Protein AF-A0A1Z4IAF7-F1 (afdb_monomer)

Structure (mmCIF, N/CA/C/O backbone):
data_AF-A0A1Z4IAF7-F1
#
_entry.id   AF-A0A1Z4IAF7-F1
#
loop_
_atom_site.group_PDB
_atom_site.id
_atom_site.type_symbol
_atom_site.label_atom_id
_atom_site.label_alt_id
_atom_site.label_comp_id
_atom_site.label_asym_id
_atom_site.label_entity_id
_atom_site.label_seq_id
_atom_site.pdbx_PDB_ins_code
_atom_site.Cartn_x
_atom_site.Cartn_y
_atom_site.Cartn_z
_atom_site.occupancy
_atom_site.B_iso_or_equiv
_atom_site.auth_seq_id
_atom_site.auth_comp_id
_atom_site.auth_asym_id
_atom_site.auth_atom_id
_atom_site.pdbx_PDB_model_num
ATOM 1 N N . MET A 1 1 ? 7.030 8.672 -40.623 1.00 36.62 1 MET A N 1
ATOM 2 C CA . MET A 1 1 ? 5.960 9.049 -39.669 1.00 36.62 1 MET A CA 1
ATOM 3 C C . MET A 1 1 ? 5.538 7.807 -38.883 1.00 36.62 1 MET A C 1
ATOM 5 O O . MET A 1 1 ? 4.668 7.086 -39.341 1.00 36.62 1 MET A O 1
ATOM 9 N N . ALA A 1 2 ? 6.190 7.494 -37.760 1.00 42.97 2 ALA A N 1
ATOM 10 C CA . ALA A 1 2 ? 5.798 6.362 -36.906 1.00 42.97 2 ALA A CA 1
ATOM 11 C C . ALA A 1 2 ? 6.433 6.480 -35.506 1.00 42.97 2 ALA A C 1
ATOM 13 O O . ALA A 1 2 ? 7.223 5.637 -35.118 1.00 42.97 2 ALA A O 1
ATOM 14 N N . ILE A 1 3 ? 6.161 7.566 -34.772 1.00 39.84 3 ILE A N 1
ATOM 15 C CA . ILE A 1 3 ? 6.622 7.713 -33.367 1.00 39.84 3 ILE A CA 1
ATOM 16 C C . ILE A 1 3 ? 5.464 8.127 -32.428 1.00 39.84 3 ILE A C 1
ATOM 18 O O . ILE A 1 3 ? 5.620 8.200 -31.217 1.00 39.84 3 ILE A O 1
ATOM 22 N N . LEU A 1 4 ? 4.244 8.331 -32.949 1.00 35.25 4 LEU A N 1
ATOM 23 C CA . LEU A 1 4 ? 3.112 8.823 -32.147 1.00 35.25 4 LEU A CA 1
ATOM 24 C C . LEU A 1 4 ? 2.111 7.736 -31.695 1.00 35.25 4 LEU A C 1
ATOM 26 O O . LEU A 1 4 ? 1.248 8.017 -30.869 1.00 35.25 4 LEU A O 1
ATOM 30 N N . MET A 1 5 ? 2.203 6.503 -32.211 1.00 34.66 5 MET A N 1
ATOM 31 C CA . MET A 1 5 ? 1.242 5.425 -31.897 1.00 34.66 5 MET A CA 1
ATOM 32 C C . MET A 1 5 ? 1.643 4.568 -30.683 1.00 34.66 5 MET A C 1
ATOM 34 O O . MET A 1 5 ? 0.764 4.065 -29.987 1.00 34.66 5 MET A O 1
ATOM 38 N N . GLU A 1 6 ? 2.935 4.451 -30.353 1.00 34.12 6 GLU A N 1
ATOM 39 C CA . GLU A 1 6 ? 3.383 3.664 -29.187 1.00 34.12 6 GLU A CA 1
ATOM 40 C C . GLU A 1 6 ? 3.100 4.342 -27.840 1.00 34.12 6 GLU A C 1
ATOM 42 O O . GLU A 1 6 ? 2.934 3.669 -26.822 1.00 34.12 6 GLU A O 1
ATOM 47 N N . TYR A 1 7 ? 2.957 5.669 -27.816 1.00 37.62 7 TYR A N 1
ATOM 48 C CA . TYR A 1 7 ? 2.617 6.391 -26.587 1.00 37.62 7 TYR A CA 1
ATOM 49 C C . TYR A 1 7 ? 1.163 6.182 -26.146 1.00 37.62 7 TYR A C 1
ATOM 51 O O . TYR A 1 7 ? 0.855 6.334 -24.965 1.00 37.62 7 TYR A O 1
ATOM 59 N N . LYS A 1 8 ? 0.266 5.783 -27.059 1.00 31.73 8 LYS A N 1
ATOM 60 C CA . LYS A 1 8 ? -1.168 5.645 -26.763 1.00 31.73 8 LYS A CA 1
ATOM 61 C C . LYS A 1 8 ? -1.551 4.290 -26.154 1.00 31.73 8 LYS A C 1
ATOM 63 O O . LYS A 1 8 ? -2.557 4.219 -25.458 1.00 31.73 8 LYS A O 1
ATOM 68 N N . SER A 1 9 ? -0.762 3.228 -26.355 1.00 37.75 9 SER A N 1
ATOM 69 C CA . SER A 1 9 ? -1.072 1.892 -25.801 1.00 37.75 9 SER A CA 1
ATOM 70 C C . SER A 1 9 ? -0.510 1.658 -24.392 1.00 37.75 9 SER A C 1
ATOM 72 O O . SER A 1 9 ? -0.993 0.783 -23.672 1.00 37.75 9 SER A O 1
ATOM 74 N N . ARG A 1 10 ? 0.481 2.455 -23.969 1.00 44.47 10 ARG A N 1
ATOM 75 C CA . ARG A 1 10 ? 1.128 2.340 -22.651 1.00 44.47 10 ARG A CA 1
ATOM 76 C C . ARG A 1 10 ? 0.236 2.786 -21.492 1.00 44.47 10 ARG A C 1
ATOM 78 O O . ARG A 1 10 ? 0.279 2.157 -20.441 1.00 44.47 10 ARG A O 1
ATOM 85 N N . GLY A 1 11 ? -0.608 3.800 -21.699 1.00 44.31 11 GLY A N 1
ATOM 86 C CA . GLY A 1 11 ? -1.609 4.211 -20.706 1.00 44.31 11 GLY A CA 1
ATOM 87 C C . GLY A 1 11 ? -2.576 3.074 -20.358 1.00 44.31 11 GLY A C 1
ATOM 88 O O . GLY A 1 11 ? -2.808 2.806 -19.187 1.00 44.31 11 GLY A O 1
ATOM 89 N N . ASN A 1 12 ? -3.039 2.321 -21.363 1.00 48.94 12 ASN A N 1
ATOM 90 C CA . ASN A 1 12 ? -3.984 1.214 -21.175 1.00 48.94 12 ASN A CA 1
ATOM 91 C C . ASN A 1 12 ? -3.420 0.038 -20.361 1.00 48.94 12 ASN A C 1
ATOM 93 O O . ASN A 1 12 ? -4.152 -0.537 -19.563 1.00 48.94 12 ASN A O 1
ATOM 97 N N . LYS A 1 13 ? -2.136 -0.316 -20.520 1.00 53.00 13 LYS A N 1
ATOM 98 C CA . LYS A 1 13 ? -1.529 -1.436 -19.770 1.00 53.00 13 LYS A CA 1
ATOM 99 C C . LYS A 1 13 ? -1.383 -1.141 -18.274 1.00 53.00 13 LYS A C 1
ATOM 101 O O . LYS A 1 13 ? -1.556 -2.034 -17.455 1.00 53.00 13 LYS A O 1
ATOM 106 N N . GLY A 1 14 ? -1.088 0.109 -17.911 1.00 52.97 14 GLY A N 1
ATOM 107 C CA . GLY A 1 14 ? -0.965 0.513 -16.507 1.00 52.97 14 GLY A CA 1
ATOM 108 C C . GLY A 1 14 ? -2.293 0.423 -15.752 1.00 52.97 14 GLY A C 1
ATOM 109 O O . GLY A 1 14 ? -2.309 0.004 -14.595 1.00 52.97 14 GLY A O 1
ATOM 110 N N . TYR A 1 15 ? -3.402 0.770 -16.412 1.00 61.62 15 TYR A N 1
ATOM 111 C CA . TYR A 1 15 ? -4.742 0.645 -15.835 1.00 61.62 15 TYR A CA 1
ATOM 112 C C . TYR A 1 15 ? -5.131 -0.809 -15.571 1.00 61.62 15 TYR A C 1
ATOM 114 O O . TYR A 1 15 ? -5.694 -1.089 -14.519 1.00 61.62 15 TYR A O 1
ATOM 122 N N . GLN A 1 16 ? -4.728 -1.728 -16.452 1.00 76.12 16 GLN A N 1
ATOM 123 C CA . GLN A 1 16 ? -5.002 -3.158 -16.296 1.00 76.12 16 GLN A CA 1
ATOM 124 C C . GLN A 1 16 ? -4.346 -3.763 -15.048 1.00 76.12 16 GLN A C 1
ATOM 126 O O . GLN A 1 16 ? -4.958 -4.612 -14.413 1.00 76.12 16 GLN A O 1
ATOM 131 N N . LEU A 1 17 ? -3.137 -3.325 -14.665 1.00 83.25 17 LEU A N 1
ATOM 132 C CA . LEU A 1 17 ? -2.432 -3.862 -13.491 1.00 83.25 17 LEU A CA 1
ATOM 133 C C . LEU A 1 17 ? -3.176 -3.553 -12.185 1.00 83.25 17 LEU A C 1
ATOM 135 O O . LEU A 1 17 ? -3.490 -4.451 -11.408 1.00 83.25 17 LEU A O 1
ATOM 139 N N . THR A 1 18 ? -3.471 -2.273 -11.956 1.00 85.56 18 THR A N 1
ATOM 140 C CA . THR A 1 18 ? -4.214 -1.833 -10.770 1.00 85.56 18 THR A CA 1
ATOM 141 C C . THR A 1 18 ? -5.635 -2.383 -10.783 1.00 85.56 18 THR A C 1
ATOM 143 O O . THR A 1 18 ? -6.109 -2.860 -9.764 1.00 85.56 18 THR A O 1
ATOM 146 N N . GLU A 1 19 ? -6.301 -2.401 -11.938 1.00 88.50 19 GLU A N 1
ATOM 147 C CA . GLU A 1 19 ? -7.653 -2.953 -12.061 1.00 88.50 19 GLU A CA 1
ATOM 148 C C . GLU A 1 19 ? -7.702 -4.455 -11.744 1.00 88.50 19 GLU A C 1
ATOM 150 O O . GLU A 1 19 ? -8.566 -4.888 -10.983 1.00 88.50 19 GLU A O 1
ATOM 155 N N . ALA A 1 20 ? -6.743 -5.240 -12.244 1.00 91.25 20 ALA A N 1
ATOM 156 C CA . ALA A 1 20 ? -6.641 -6.663 -11.931 1.00 91.25 20 ALA A CA 1
ATOM 157 C C . ALA A 1 20 ? -6.417 -6.904 -10.432 1.00 91.25 20 ALA A C 1
ATOM 159 O O . ALA A 1 20 ? -7.071 -7.771 -9.853 1.00 91.25 20 ALA A O 1
ATOM 160 N N . PHE A 1 21 ? -5.551 -6.110 -9.790 1.00 93.94 21 PHE A N 1
ATOM 161 C CA . PHE A 1 21 ? -5.362 -6.186 -8.341 1.00 93.94 21 PHE A CA 1
ATOM 162 C C . PHE A 1 21 ? -6.646 -5.857 -7.578 1.00 93.94 21 PHE A C 1
ATOM 164 O O . PHE A 1 21 ? -6.965 -6.550 -6.621 1.00 93.94 21 PHE A O 1
ATOM 171 N N . PHE A 1 22 ? -7.410 -4.848 -8.003 1.00 94.00 22 PHE A N 1
ATOM 172 C CA . PHE A 1 22 ? -8.635 -4.450 -7.302 1.00 94.00 22 PHE A CA 1
ATOM 173 C C . PHE A 1 22 ? -9.696 -5.541 -7.399 1.00 94.00 22 PHE A C 1
ATOM 175 O O . PHE A 1 22 ? -10.297 -5.886 -6.388 1.00 94.00 22 PHE A O 1
ATOM 182 N N . LEU A 1 23 ? -9.885 -6.122 -8.587 1.00 94.56 23 LEU A N 1
ATOM 183 C CA . LEU A 1 23 ? -10.812 -7.239 -8.783 1.00 94.56 23 LEU A CA 1
ATOM 184 C C . LEU A 1 23 ? -10.406 -8.457 -7.950 1.00 94.56 23 LEU A C 1
ATOM 186 O O . LEU A 1 23 ? -11.250 -9.068 -7.297 1.00 94.56 23 LEU A O 1
ATOM 190 N N . TRP A 1 24 ? -9.114 -8.793 -7.947 1.00 96.44 24 TRP A N 1
ATOM 191 C CA . TRP A 1 24 ? -8.591 -9.880 -7.127 1.00 96.44 24 TRP A CA 1
ATOM 192 C C . TRP A 1 24 ? -8.778 -9.597 -5.629 1.00 96.44 24 TRP A C 1
ATOM 194 O O . TRP A 1 24 ? -9.255 -10.462 -4.898 1.00 96.44 24 TRP A O 1
ATOM 204 N N . PHE A 1 25 ? -8.471 -8.385 -5.167 1.00 97.25 25 PHE A N 1
ATOM 205 C CA . PHE A 1 25 ? -8.607 -8.007 -3.764 1.00 97.25 25 PHE A CA 1
ATOM 206 C C . PHE A 1 25 ? -10.072 -8.022 -3.320 1.00 97.25 25 PHE A C 1
ATOM 208 O O . PHE A 1 25 ? -10.391 -8.610 -2.292 1.00 97.25 25 PHE A O 1
ATOM 215 N N . GLU A 1 26 ? -10.981 -7.429 -4.099 1.00 96.31 26 GLU A N 1
ATOM 216 C CA . GLU A 1 26 ? -12.418 -7.438 -3.804 1.00 96.31 26 GLU A CA 1
ATOM 217 C C . GLU A 1 26 ? -12.955 -8.881 -3.727 1.00 96.31 26 GLU A C 1
ATOM 219 O O . GLU A 1 26 ? -13.719 -9.196 -2.815 1.00 96.31 26 GLU A O 1
ATOM 224 N N . ALA A 1 27 ? -12.504 -9.779 -4.613 1.00 97.00 27 ALA A N 1
ATOM 225 C CA . ALA A 1 27 ? -12.913 -11.185 -4.608 1.00 97.00 27 ALA A CA 1
ATOM 226 C C . ALA A 1 27 ? -12.405 -11.981 -3.390 1.00 97.00 27 ALA A C 1
ATOM 228 O O . ALA A 1 27 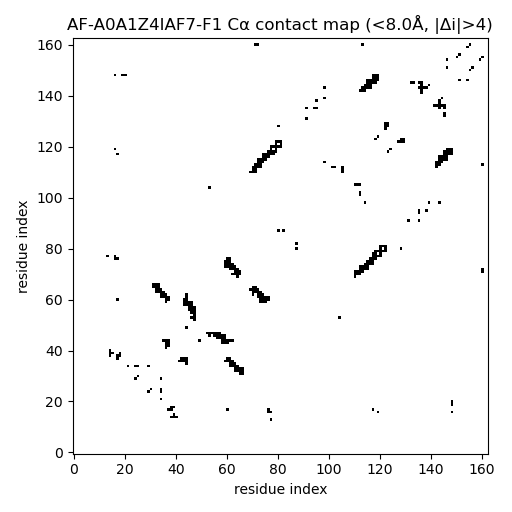? -13.112 -12.870 -2.918 1.00 97.00 27 ALA A O 1
ATOM 229 N N . ASN A 1 28 ? -11.205 -11.677 -2.884 1.00 97.38 28 ASN A N 1
ATOM 230 C CA . ASN A 1 28 ? -10.574 -12.429 -1.790 1.00 97.38 28 ASN A CA 1
ATOM 231 C C . ASN A 1 28 ? -10.806 -11.813 -0.400 1.00 97.38 28 ASN A C 1
ATOM 233 O O . ASN A 1 28 ? -10.849 -12.532 0.595 1.00 97.38 28 ASN A O 1
ATOM 237 N N . PHE A 1 29 ? -10.954 -10.489 -0.322 1.00 97.50 29 PHE A N 1
ATOM 238 C CA . PHE A 1 29 ? -10.900 -9.718 0.927 1.00 97.50 29 PHE A CA 1
ATOM 239 C C . PHE A 1 29 ? -12.026 -8.682 1.072 1.00 97.50 29 PHE A C 1
ATOM 241 O O . PHE A 1 29 ? -12.168 -8.079 2.138 1.00 97.50 29 PHE A O 1
ATOM 248 N N . GLY A 1 30 ? -12.859 -8.479 0.044 1.00 95.00 30 GLY A N 1
ATOM 249 C CA . GLY A 1 30 ? -13.869 -7.412 0.012 1.00 95.00 30 GLY A CA 1
ATOM 250 C C . GLY A 1 30 ? -14.968 -7.509 1.078 1.00 95.00 30 GLY A C 1
ATOM 251 O O . GLY A 1 30 ? -15.649 -6.522 1.343 1.00 95.00 30 GLY A O 1
ATOM 252 N N . SER A 1 31 ? -15.139 -8.665 1.729 1.00 94.88 31 SER A N 1
ATOM 253 C CA . SER A 1 31 ? -16.058 -8.810 2.868 1.00 94.88 31 SER A CA 1
ATOM 254 C C . SER A 1 31 ? -15.528 -8.194 4.165 1.00 94.88 31 SER A C 1
ATOM 256 O O . SER A 1 31 ? -16.316 -7.877 5.052 1.00 94.88 31 SER A O 1
ATOM 258 N N . GLU A 1 32 ? -14.209 -8.044 4.302 1.00 95.31 32 GLU A N 1
ATOM 259 C CA . GLU A 1 32 ? -13.551 -7.624 5.550 1.00 95.31 32 GLU A CA 1
ATOM 260 C C . GLU A 1 32 ? -12.827 -6.281 5.418 1.00 95.31 32 GLU A C 1
ATOM 262 O O . GLU A 1 32 ? -12.634 -5.575 6.409 1.00 95.31 32 GLU A O 1
ATOM 267 N N . TYR A 1 33 ? -12.486 -5.889 4.192 1.00 97.69 33 TYR A N 1
ATOM 268 C CA . TYR A 1 33 ? -11.682 -4.708 3.916 1.00 97.69 33 TYR A CA 1
ATOM 269 C C . TYR A 1 33 ? -12.278 -3.874 2.790 1.00 97.69 33 TYR A C 1
ATOM 271 O O . TYR A 1 33 ? -12.965 -4.379 1.902 1.00 97.69 33 TYR A O 1
ATOM 279 N N . LEU A 1 34 ? -11.966 -2.584 2.819 1.00 96.56 34 LEU A N 1
ATOM 280 C CA . LEU A 1 34 ? -12.315 -1.629 1.780 1.00 96.56 34 LEU A CA 1
ATOM 281 C C . LEU A 1 34 ? -11.053 -1.276 1.001 1.00 96.56 34 LEU A C 1
ATOM 283 O O . LEU A 1 34 ? -10.016 -1.014 1.603 1.00 96.56 34 LEU A O 1
ATOM 287 N N . ILE A 1 35 ? -11.151 -1.238 -0.326 1.00 95.56 35 ILE A N 1
ATOM 288 C CA . ILE A 1 35 ? -10.075 -0.800 -1.216 1.00 95.56 35 ILE A CA 1
ATOM 289 C C . ILE A 1 35 ? -10.517 0.430 -2.010 1.00 95.56 35 ILE A C 1
ATOM 291 O O . ILE A 1 35 ? -11.623 0.487 -2.549 1.00 95.56 35 ILE A O 1
ATOM 295 N N . GLN A 1 36 ? -9.640 1.426 -2.081 1.00 93.44 36 GLN A N 1
ATOM 296 C CA . GLN A 1 36 ? -9.835 2.664 -2.821 1.00 93.44 36 GLN A CA 1
ATOM 297 C C . GLN A 1 36 ? -8.651 2.924 -3.750 1.00 93.44 36 GLN A C 1
ATOM 299 O O . GLN A 1 36 ? -7.504 2.604 -3.440 1.00 93.44 36 GLN A O 1
ATOM 304 N N . GLY A 1 37 ? -8.948 3.550 -4.883 1.00 88.19 37 GLY A N 1
ATOM 305 C CA . GLY A 1 37 ? -7.964 4.037 -5.838 1.00 88.19 37 GLY A CA 1
ATOM 306 C C . GLY A 1 37 ? -8.523 4.173 -7.248 1.00 88.19 37 GLY A C 1
ATOM 307 O O . GLY A 1 37 ? -9.723 3.967 -7.466 1.00 88.19 37 GLY A O 1
ATOM 308 N N . PRO A 1 38 ? -7.682 4.581 -8.208 1.00 76.94 38 PRO A N 1
ATOM 309 C CA . PRO A 1 38 ? -8.116 4.892 -9.556 1.00 76.94 38 PRO A CA 1
ATOM 310 C C . PRO A 1 38 ? -8.554 3.617 -10.291 1.00 76.94 38 PRO A C 1
ATOM 312 O O . PRO A 1 38 ? -7.735 2.798 -10.708 1.00 76.94 38 PRO A O 1
ATOM 315 N N . LYS A 1 39 ? -9.868 3.464 -10.502 1.00 67.12 39 LYS A N 1
ATOM 316 C CA . LYS A 1 39 ? -10.426 2.469 -11.433 1.00 67.12 39 LYS A CA 1
ATOM 317 C C . LYS A 1 39 ? -10.308 3.023 -12.861 1.00 67.12 39 LYS A C 1
ATOM 319 O O . LYS A 1 39 ? -10.921 4.042 -13.181 1.00 67.12 39 LYS A O 1
ATOM 324 N N . GLY A 1 40 ? -9.487 2.399 -13.710 1.00 66.44 40 GLY A N 1
ATOM 325 C CA . GLY A 1 40 ? -9.186 2.923 -15.050 1.00 66.44 40 GLY A CA 1
ATOM 326 C C . GLY A 1 40 ? -8.562 4.325 -14.987 1.00 66.44 40 GLY A C 1
ATOM 327 O O . GLY A 1 40 ? -7.740 4.594 -14.118 1.00 66.44 40 GLY A O 1
ATOM 328 N N . ALA A 1 41 ? -8.988 5.251 -15.854 1.00 57.12 41 ALA A N 1
ATOM 329 C CA . ALA A 1 41 ? -8.497 6.639 -15.909 1.00 57.12 41 ALA A CA 1
ATOM 330 C C . ALA A 1 41 ? -8.935 7.547 -14.731 1.00 57.12 41 ALA A C 1
ATOM 332 O O . ALA A 1 41 ? -8.962 8.771 -14.871 1.00 57.12 41 ALA A O 1
ATOM 333 N N . GLY A 1 42 ? -9.316 6.958 -13.594 1.00 62.38 42 GLY A N 1
ATOM 334 C CA . GLY A 1 42 ? -9.694 7.672 -12.377 1.00 62.38 42 GLY A CA 1
ATOM 335 C C . GLY A 1 42 ? -8.537 8.452 -11.741 1.00 62.38 42 GLY A C 1
ATOM 336 O O . GLY A 1 42 ? -7.376 8.309 -12.122 1.00 62.38 42 GLY A O 1
ATOM 337 N N . ARG A 1 43 ? -8.876 9.294 -10.760 1.00 71.94 43 ARG A N 1
ATOM 338 C CA . ARG A 1 43 ? -7.915 10.081 -9.976 1.00 71.94 43 ARG A CA 1
ATOM 339 C C . ARG A 1 43 ? -7.291 9.211 -8.880 1.00 71.94 43 ARG A C 1
ATOM 341 O O . ARG A 1 43 ? -8.008 8.452 -8.233 1.00 71.94 43 ARG A O 1
ATOM 348 N N . ASP A 1 44 ? -5.985 9.361 -8.676 1.00 80.31 44 ASP A N 1
ATOM 349 C CA . ASP A 1 44 ? -5.247 8.723 -7.579 1.00 80.31 44 ASP A CA 1
ATOM 350 C C . ASP A 1 44 ? -5.827 9.103 -6.208 1.00 80.31 44 ASP A C 1
ATOM 352 O O . ASP A 1 44 ? -6.413 10.182 -6.044 1.00 80.31 44 ASP A O 1
ATOM 356 N N . VAL A 1 45 ? -5.614 8.248 -5.203 1.00 87.75 45 VAL A N 1
ATOM 357 C CA . VAL A 1 45 ? -5.947 8.579 -3.812 1.00 87.75 45 VAL A CA 1
ATOM 358 C C . VAL A 1 45 ? -4.941 9.601 -3.310 1.00 87.75 45 VAL A C 1
ATOM 360 O O . VAL A 1 45 ? -3.741 9.343 -3.290 1.00 87.75 45 VAL A O 1
ATOM 363 N N . MET A 1 46 ? -5.410 10.767 -2.883 1.00 91.44 46 MET A N 1
ATOM 364 C CA . MET A 1 46 ? -4.539 11.770 -2.279 1.00 91.44 46 MET A CA 1
ATOM 365 C C . MET A 1 46 ? -4.436 11.521 -0.779 1.00 91.44 46 MET A C 1
ATOM 367 O O . MET A 1 46 ? -5.431 11.624 -0.064 1.00 91.44 46 MET A O 1
ATOM 371 N N . LEU A 1 47 ? -3.232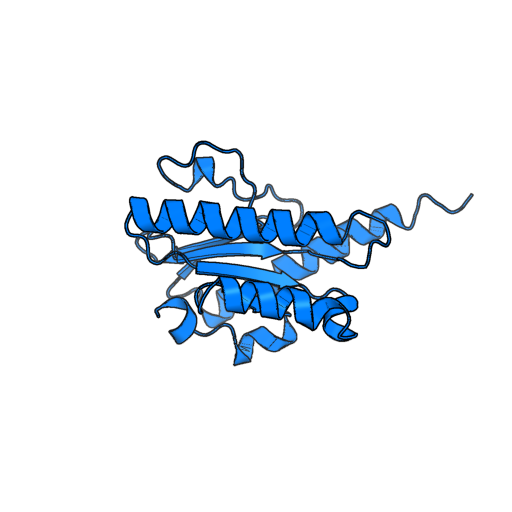 11.231 -0.282 1.00 93.19 47 LEU A N 1
ATOM 372 C CA . LEU A 1 47 ? -3.030 10.919 1.136 1.00 93.19 47 LEU A CA 1
ATOM 373 C C . LEU A 1 47 ? -3.447 12.068 2.056 1.00 93.19 47 LEU A C 1
ATOM 375 O O . LEU A 1 47 ? -4.020 11.813 3.103 1.00 93.19 47 LEU A O 1
ATOM 379 N N . ASN A 1 48 ? -3.270 13.325 1.647 1.00 93.19 48 ASN A N 1
ATOM 380 C CA . ASN A 1 48 ? -3.750 14.478 2.417 1.00 93.19 48 ASN A CA 1
ATOM 381 C C . ASN A 1 48 ? -5.285 14.596 2.487 1.00 93.19 48 ASN A C 1
ATOM 383 O O . ASN A 1 48 ? -5.798 15.404 3.256 1.00 93.19 48 ASN A O 1
ATOM 387 N N . GLU A 1 49 ? -6.019 13.860 1.650 1.00 93.12 49 GLU A N 1
ATOM 388 C CA . GLU A 1 49 ? -7.485 13.825 1.657 1.00 93.12 49 GLU A CA 1
ATOM 389 C C . GLU A 1 49 ? -8.014 12.660 2.513 1.00 93.12 49 GLU A C 1
ATOM 391 O O . GLU A 1 49 ? -9.074 12.797 3.117 1.00 93.12 49 GLU A O 1
ATOM 396 N N . VAL A 1 50 ? -7.274 11.544 2.606 1.00 93.31 50 VAL A N 1
ATOM 397 C CA . VAL A 1 50 ? -7.707 10.326 3.327 1.00 93.31 50 VAL A CA 1
ATOM 398 C C . VAL A 1 50 ? -7.004 10.093 4.670 1.00 93.31 50 VAL A C 1
ATOM 400 O O . VAL A 1 50 ? -7.515 9.359 5.510 1.00 93.31 50 VAL A O 1
ATOM 403 N N . LEU A 1 51 ? -5.850 10.722 4.909 1.00 94.31 51 LEU A N 1
ATOM 404 C CA . LEU A 1 51 ? -5.094 10.630 6.158 1.00 94.31 51 LEU A CA 1
ATOM 405 C C . LEU A 1 51 ? -5.150 11.953 6.916 1.00 94.31 51 LEU A C 1
ATOM 407 O O . LEU A 1 51 ? -4.699 13.001 6.446 1.00 94.31 51 LEU A O 1
ATOM 411 N N . LYS A 1 52 ? -5.651 11.902 8.149 1.00 91.88 52 LYS A N 1
ATOM 412 C CA . LYS A 1 52 ? -5.705 13.078 9.019 1.00 91.88 52 LYS A CA 1
ATOM 413 C C . LYS A 1 52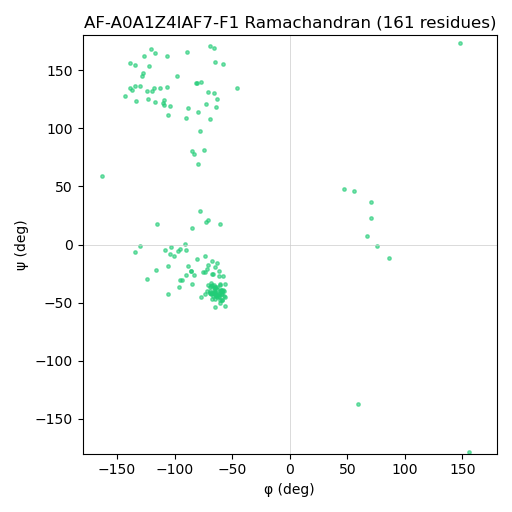 ? -4.294 13.582 9.325 1.00 91.88 52 LYS A C 1
ATOM 415 O O . LYS A 1 52 ? -3.487 12.829 9.860 1.00 91.88 52 LYS A O 1
ATOM 420 N N . GLY A 1 53 ? -4.041 14.862 9.051 1.00 90.69 53 GLY A N 1
ATOM 421 C CA . GLY A 1 53 ? -2.772 15.530 9.361 1.00 90.69 53 GLY A CA 1
ATOM 422 C C . GLY A 1 53 ? -1.594 15.078 8.498 1.00 90.69 53 GLY A C 1
ATOM 423 O O . GLY A 1 53 ? -0.446 15.191 8.923 1.00 90.69 53 GLY A O 1
ATOM 424 N N . TRP A 1 54 ? -1.880 14.541 7.310 1.00 94.12 54 TRP A N 1
ATOM 425 C CA . TRP A 1 54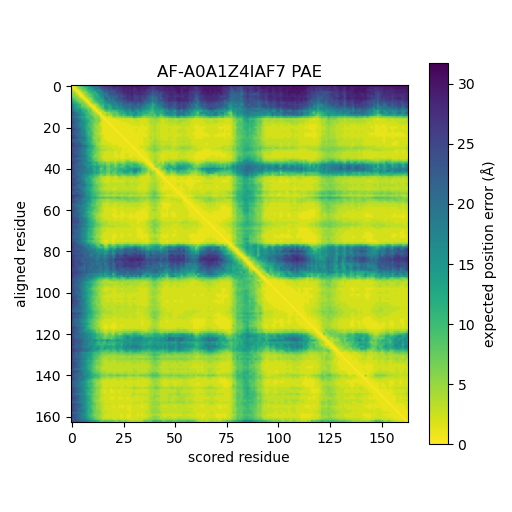 ? -0.900 14.393 6.245 1.00 94.12 54 TRP A CA 1
ATOM 426 C C . TRP A 1 54 ? -0.917 15.651 5.367 1.00 94.12 54 TRP A C 1
ATOM 428 O O . TRP A 1 54 ? -1.871 15.884 4.630 1.00 94.12 54 TRP A O 1
ATOM 438 N N . ASP A 1 55 ? 0.127 16.475 5.436 1.00 87.69 55 ASP A N 1
ATOM 439 C CA . ASP A 1 55 ? 0.120 17.797 4.784 1.00 87.69 55 ASP A CA 1
ATOM 440 C C . ASP A 1 55 ? 0.556 17.761 3.308 1.00 87.69 55 ASP A C 1
ATOM 442 O O . ASP A 1 55 ? 0.231 18.654 2.521 1.00 87.69 55 ASP A O 1
ATOM 446 N N . ALA A 1 56 ? 1.302 16.729 2.907 1.00 88.38 56 ALA A N 1
ATOM 447 C CA . ALA A 1 56 ? 1.862 16.631 1.566 1.00 88.38 56 ALA A CA 1
ATOM 448 C C . ALA A 1 56 ? 0.837 16.106 0.550 1.00 88.38 56 ALA A C 1
ATOM 450 O O . ALA A 1 56 ? 0.123 15.136 0.798 1.00 88.38 56 ALA A O 1
ATOM 451 N N . LYS A 1 57 ? 0.812 16.691 -0.652 1.00 87.81 57 LYS A N 1
ATOM 452 C CA . LYS A 1 57 ? 0.019 16.168 -1.776 1.00 87.81 57 LYS A CA 1
ATOM 453 C C . LYS A 1 57 ? 0.679 14.922 -2.356 1.00 87.81 57 LYS A C 1
ATOM 455 O O . LYS A 1 57 ? 1.393 14.998 -3.354 1.00 87.81 57 LYS A O 1
ATOM 460 N N . THR A 1 58 ? 0.447 13.791 -1.705 1.00 88.69 58 THR A N 1
ATOM 461 C CA . THR A 1 58 ? 1.039 12.506 -2.072 1.00 88.69 58 THR A CA 1
ATOM 462 C C . THR A 1 58 ? -0.022 11.629 -2.735 1.00 88.69 58 THR A C 1
ATOM 464 O O . THR A 1 58 ? -0.954 11.215 -2.045 1.00 88.69 58 THR A O 1
ATOM 467 N N . PRO A 1 59 ? 0.081 11.348 -4.046 1.00 89.62 59 PRO A N 1
ATOM 468 C CA . PRO A 1 59 ? -0.808 10.407 -4.715 1.00 89.62 59 PRO A CA 1
ATOM 469 C C . PRO A 1 59 ? -0.410 8.961 -4.393 1.00 89.62 59 PRO A C 1
ATOM 471 O O . PRO A 1 59 ? 0.777 8.625 -4.376 1.00 89.62 59 PRO A O 1
ATOM 474 N N . ALA A 1 60 ? -1.407 8.112 -4.172 1.00 91.12 60 ALA A N 1
ATOM 475 C CA . ALA A 1 60 ? -1.284 6.672 -4.000 1.00 91.12 60 ALA A CA 1
ATOM 476 C C . ALA A 1 60 ? -2.250 5.941 -4.945 1.00 91.12 60 ALA A C 1
ATOM 478 O O . ALA A 1 60 ? -3.366 6.402 -5.204 1.00 91.12 60 ALA A O 1
ATOM 479 N N . ASP A 1 61 ? -1.819 4.786 -5.448 1.00 90.31 61 ASP A N 1
ATOM 480 C CA . ASP A 1 61 ? -2.618 3.960 -6.360 1.00 90.31 61 ASP A CA 1
ATOM 481 C C . ASP A 1 61 ? -3.601 3.062 -5.604 1.00 90.31 61 ASP A C 1
ATOM 483 O O . ASP A 1 61 ? -4.613 2.644 -6.155 1.00 90.31 61 ASP A O 1
ATOM 487 N N . ILE A 1 62 ? -3.287 2.716 -4.358 1.00 94.06 62 ILE A N 1
ATOM 488 C CA . ILE A 1 62 ? -4.060 1.783 -3.542 1.00 94.06 62 ILE A CA 1
ATOM 489 C C . ILE A 1 62 ? -4.154 2.362 -2.135 1.00 94.06 62 ILE A C 1
ATOM 491 O O . ILE A 1 62 ? -3.153 2.758 -1.538 1.00 94.06 62 ILE A O 1
ATOM 495 N N . PHE A 1 63 ? -5.350 2.354 -1.575 1.00 96.88 63 PHE A N 1
ATOM 496 C CA . PHE A 1 63 ? -5.582 2.614 -0.165 1.00 96.88 63 PHE A CA 1
ATOM 497 C C . PHE A 1 63 ? -6.526 1.548 0.370 1.00 96.88 63 PHE A C 1
ATOM 499 O O . PHE A 1 63 ? -7.608 1.356 -0.183 1.00 96.88 63 PHE A O 1
ATOM 506 N N . ILE A 1 64 ? -6.104 0.836 1.411 1.00 97.69 64 ILE A N 1
ATOM 507 C CA . ILE A 1 64 ? -6.897 -0.223 2.032 1.00 97.69 64 ILE A CA 1
ATOM 508 C C . ILE A 1 64 ? -7.149 0.148 3.484 1.00 97.69 64 ILE A C 1
ATOM 510 O O . ILE A 1 64 ? -6.218 0.483 4.226 1.00 97.69 64 ILE A O 1
ATOM 514 N N . SER A 1 65 ? -8.407 0.034 3.890 1.00 97.62 65 SER A N 1
ATOM 515 C CA . SER A 1 65 ? -8.840 0.190 5.272 1.00 97.62 65 SER A CA 1
ATOM 516 C C . SER A 1 65 ? -9.650 -1.019 5.725 1.00 97.62 65 SER A C 1
ATOM 518 O O . SER A 1 65 ? -10.182 -1.788 4.921 1.00 97.62 65 SER A O 1
ATOM 520 N N . ARG A 1 66 ? -9.792 -1.166 7.039 1.00 96.44 66 ARG A N 1
ATOM 521 C CA . ARG A 1 66 ? -10.849 -2.000 7.618 1.00 96.44 66 ARG A CA 1
ATOM 522 C C . ARG A 1 66 ? -12.221 -1.349 7.389 1.00 96.44 66 ARG A C 1
ATOM 524 O O . ARG A 1 66 ? -12.314 -0.191 6.971 1.00 96.44 66 ARG A O 1
ATOM 531 N N . GLN A 1 67 ? -13.287 -2.090 7.693 1.00 94.25 67 GLN A N 1
ATOM 532 C CA . GLN A 1 67 ? -14.668 -1.585 7.643 1.00 94.25 67 GLN A CA 1
ATOM 533 C C . GLN A 1 67 ? -14.926 -0.417 8.612 1.00 94.25 67 GLN A C 1
ATOM 535 O O . GLN A 1 67 ? -15.836 0.371 8.385 1.00 94.25 67 GLN A O 1
ATOM 540 N N . ASP A 1 68 ? -14.126 -0.285 9.673 1.00 94.56 68 ASP A N 1
ATOM 541 C CA . ASP A 1 68 ? -14.179 0.834 10.625 1.00 94.56 68 ASP A CA 1
ATOM 542 C C . ASP A 1 68 ? -13.364 2.063 10.174 1.00 94.56 68 ASP A C 1
ATOM 544 O O . ASP A 1 68 ? -13.087 2.949 10.978 1.00 94.56 68 ASP A O 1
ATOM 548 N N . GLU A 1 69 ? -12.961 2.096 8.900 1.00 93.44 69 GLU A N 1
ATOM 549 C CA . GLU A 1 69 ? -12.141 3.139 8.275 1.00 93.44 69 GLU A CA 1
ATOM 550 C C . GLU A 1 69 ? -10.696 3.228 8.799 1.00 93.44 69 GLU A C 1
ATOM 552 O O . GLU A 1 69 ? -9.944 4.107 8.372 1.00 93.44 69 GLU A O 1
ATOM 557 N N . THR A 1 70 ? -10.242 2.294 9.647 1.00 95.81 70 THR A N 1
ATOM 558 C CA . THR A 1 70 ? -8.831 2.245 10.065 1.00 95.81 70 THR A CA 1
ATOM 559 C C . THR A 1 70 ? -7.934 1.957 8.856 1.00 95.81 70 THR A C 1
ATOM 561 O O . THR A 1 70 ? -8.061 0.880 8.262 1.00 95.81 70 THR A O 1
ATOM 564 N N . PRO A 1 71 ? -7.002 2.857 8.485 1.00 97.00 71 PRO A N 1
ATOM 565 C CA . PRO A 1 71 ? -6.099 2.634 7.363 1.00 97.00 71 PRO A CA 1
ATOM 566 C C . PRO A 1 71 ? -5.071 1.554 7.708 1.00 97.00 71 PRO A C 1
ATOM 568 O O . PRO A 1 71 ? -4.423 1.612 8.757 1.00 97.00 71 PRO A O 1
ATOM 571 N N . ILE A 1 72 ? -4.901 0.587 6.806 1.00 97.62 72 ILE A N 1
ATOM 572 C CA . ILE A 1 72 ? -3.993 -0.550 7.009 1.00 97.62 72 ILE A CA 1
ATOM 573 C C . ILE A 1 72 ? -2.953 -0.698 5.902 1.00 97.62 72 ILE A C 1
ATOM 575 O O . ILE A 1 72 ? -1.845 -1.134 6.192 1.00 97.62 72 ILE A O 1
ATOM 579 N N . VAL A 1 73 ? -3.242 -0.294 4.660 1.00 98.06 73 VAL A N 1
ATOM 580 C CA . VAL A 1 73 ? -2.257 -0.346 3.567 1.00 98.06 73 VAL A CA 1
ATOM 581 C C . VAL A 1 73 ? -2.329 0.909 2.713 1.00 98.06 73 VAL A C 1
ATOM 583 O O . VAL A 1 73 ? -3.405 1.324 2.284 1.00 98.06 73 VAL A O 1
ATOM 586 N N . ILE A 1 74 ? -1.160 1.462 2.408 1.00 97.06 74 ILE A N 1
ATOM 587 C CA . ILE A 1 74 ? -0.966 2.402 1.303 1.00 97.06 74 ILE A CA 1
ATOM 588 C C . ILE A 1 74 ? -0.160 1.679 0.242 1.00 97.06 74 ILE A C 1
ATOM 590 O O . ILE A 1 74 ? 0.926 1.171 0.522 1.00 97.06 74 ILE A O 1
ATOM 594 N N . GLY A 1 75 ? -0.684 1.623 -0.972 1.00 94.44 75 GLY A N 1
ATOM 595 C CA . GLY A 1 75 ? -0.020 0.951 -2.065 1.00 94.44 75 GLY A CA 1
ATOM 596 C C . GLY A 1 75 ? 0.239 1.840 -3.263 1.00 94.44 75 GLY A C 1
ATOM 597 O O . GLY A 1 75 ? -0.450 2.826 -3.530 1.00 94.44 75 GLY A O 1
ATOM 598 N N . PHE A 1 76 ? 1.272 1.452 -3.988 1.00 90.06 76 PHE A N 1
ATOM 599 C CA . PHE A 1 76 ? 1.748 2.145 -5.160 1.00 90.06 76 PHE A CA 1
ATOM 600 C C . PHE A 1 76 ? 2.010 1.131 -6.276 1.00 90.06 76 PHE A C 1
ATOM 602 O O . PHE A 1 76 ? 2.627 0.088 -6.047 1.00 90.06 76 PHE A O 1
ATOM 609 N N . ALA A 1 77 ? 1.588 1.446 -7.493 1.00 85.56 77 ALA A N 1
ATOM 610 C CA . ALA A 1 77 ? 1.674 0.561 -8.644 1.00 85.56 77 ALA A CA 1
ATOM 611 C C . ALA A 1 77 ? 2.503 1.178 -9.782 1.00 85.56 77 ALA A C 1
ATOM 613 O O . ALA A 1 77 ? 2.785 2.374 -9.801 1.00 85.56 77 ALA A O 1
ATOM 614 N N . ARG A 1 78 ? 2.839 0.356 -10.787 1.00 68.56 78 ARG A N 1
ATOM 615 C CA . ARG A 1 78 ? 3.431 0.791 -12.075 1.00 68.56 78 ARG A CA 1
ATOM 616 C C . ARG A 1 78 ? 4.878 1.293 -11.981 1.00 68.56 78 ARG A C 1
ATOM 618 O O . ARG A 1 78 ? 5.286 2.181 -12.733 1.00 68.56 78 ARG A O 1
ATOM 625 N N . TYR A 1 79 ? 5.680 0.674 -11.122 1.00 58.31 79 TYR A N 1
ATOM 626 C CA . TYR A 1 79 ? 7.120 0.927 -11.044 1.00 58.31 79 TYR A CA 1
ATOM 627 C C . TYR A 1 79 ? 7.880 0.182 -12.143 1.00 58.31 79 TYR A C 1
ATOM 629 O O . TYR A 1 79 ? 8.624 -0.755 -11.882 1.00 58.31 79 TYR A O 1
ATOM 637 N N . ASP A 1 80 ? 7.690 0.604 -13.392 1.00 49.88 80 ASP A N 1
ATOM 638 C CA . ASP A 1 80 ? 8.509 0.130 -14.506 1.00 49.88 80 ASP A CA 1
ATOM 639 C C . ASP A 1 80 ? 9.857 0.861 -14.484 1.00 49.88 80 ASP A C 1
ATOM 641 O O . ASP A 1 80 ? 9.998 2.027 -14.876 1.00 49.88 80 ASP A O 1
ATOM 645 N N . SER A 1 81 ? 10.838 0.186 -13.914 1.00 45.16 81 SER A N 1
ATOM 646 C CA . SER A 1 81 ? 12.211 0.636 -13.783 1.00 45.16 81 SER A CA 1
ATOM 647 C C . SER A 1 81 ? 13.020 0.419 -15.062 1.00 45.16 81 SER A C 1
ATOM 649 O O . SER A 1 81 ? 13.993 1.129 -15.220 1.00 45.16 81 SER A O 1
ATOM 651 N N . ASP A 1 82 ? 12.550 -0.349 -16.058 1.00 42.34 82 ASP A N 1
ATOM 652 C CA . ASP A 1 82 ? 13.237 -0.539 -17.359 1.00 42.34 82 ASP A CA 1
ATOM 653 C C . ASP A 1 82 ? 13.181 0.696 -18.296 1.00 42.34 82 ASP A C 1
ATOM 655 O O . ASP A 1 82 ? 13.396 0.620 -19.513 1.00 42.34 82 ASP A O 1
ATOM 659 N N . ARG A 1 83 ? 12.902 1.886 -17.753 1.00 43.91 83 ARG A N 1
ATOM 660 C CA . ARG A 1 83 ? 13.096 3.158 -18.460 1.00 43.91 83 ARG A CA 1
ATOM 661 C C . ARG A 1 83 ? 14.556 3.572 -18.307 1.00 43.91 83 ARG A C 1
ATOM 663 O O . ARG A 1 83 ? 14.854 4.446 -17.498 1.00 43.91 83 ARG A O 1
ATOM 670 N N . GLY A 1 84 ? 15.421 2.941 -19.098 1.00 35.69 84 GLY A N 1
ATOM 671 C CA . GLY A 1 84 ? 16.865 3.155 -19.069 1.00 35.69 84 GLY A CA 1
ATOM 672 C C . GLY A 1 84 ? 17.279 4.632 -19.034 1.00 35.69 84 GLY A C 1
ATOM 673 O O . GLY A 1 84 ? 16.769 5.468 -19.786 1.00 35.69 84 GLY A O 1
ATOM 674 N N . GLY A 1 85 ? 18.230 4.930 -18.148 1.00 39.56 85 GLY A N 1
ATOM 675 C CA . GLY A 1 85 ? 18.842 6.242 -17.943 1.00 39.56 85 GLY A CA 1
ATOM 676 C C . GLY A 1 85 ? 19.241 6.450 -16.480 1.00 39.56 85 GLY A C 1
ATOM 677 O O . GLY A 1 85 ? 18.872 5.659 -15.620 1.00 39.56 85 GLY A O 1
ATOM 678 N N . ALA A 1 86 ? 19.936 7.553 -16.182 1.00 36.97 86 ALA A N 1
ATOM 679 C CA . ALA A 1 86 ? 20.373 7.992 -14.842 1.00 36.97 86 ALA A CA 1
ATOM 680 C C . ALA A 1 86 ? 19.228 8.257 -13.827 1.00 36.97 86 ALA A C 1
ATOM 682 O O . ALA A 1 86 ? 19.408 8.959 -12.842 1.00 36.97 86 ALA A O 1
ATOM 683 N N . GLN A 1 87 ? 18.035 7.734 -14.101 1.00 42.16 87 GLN A N 1
ATOM 684 C CA . GLN A 1 87 ? 16.791 7.922 -13.375 1.00 42.16 87 GLN A CA 1
ATOM 685 C C . GLN A 1 87 ? 16.371 6.663 -12.596 1.00 42.16 87 GLN A C 1
ATOM 687 O O . GLN A 1 87 ? 15.352 6.712 -11.915 1.00 42.16 87 GLN A O 1
ATOM 692 N N . GLU A 1 88 ? 17.086 5.540 -12.723 1.00 46.16 88 GLU A N 1
ATOM 693 C CA . GLU A 1 88 ? 16.835 4.319 -11.939 1.00 46.16 88 GLU A CA 1
ATOM 694 C C . GLU A 1 88 ? 17.310 4.469 -10.480 1.00 46.16 88 GLU A C 1
ATOM 696 O O . GLU A 1 88 ? 16.552 4.148 -9.567 1.00 46.16 88 GLU A O 1
ATOM 701 N N . ASP A 1 89 ? 18.486 5.065 -10.254 1.00 44.19 89 ASP A N 1
ATOM 702 C CA . ASP A 1 89 ? 19.112 5.205 -8.923 1.00 44.19 89 ASP A CA 1
ATOM 703 C C . ASP A 1 89 ? 18.346 6.193 -8.005 1.00 44.19 89 ASP A C 1
ATOM 705 O O . ASP A 1 89 ? 18.065 5.911 -6.838 1.00 44.19 89 ASP A O 1
ATOM 709 N N . ASP A 1 90 ? 17.857 7.309 -8.565 1.00 46.4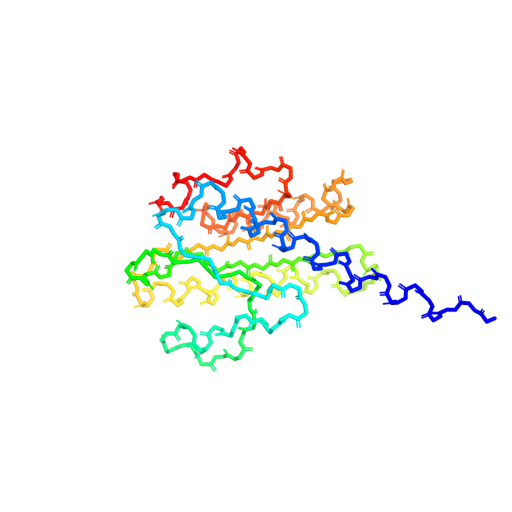7 90 ASP A N 1
ATOM 710 C CA . ASP A 1 90 ? 17.049 8.311 -7.840 1.00 46.47 90 ASP A CA 1
ATOM 711 C C . ASP A 1 90 ? 15.685 7.769 -7.353 1.00 46.47 90 ASP A C 1
ATOM 713 O O . ASP A 1 90 ? 15.052 8.336 -6.454 1.00 46.47 90 ASP A O 1
ATOM 717 N N . ARG A 1 91 ? 15.188 6.663 -7.928 1.00 56.34 91 ARG A N 1
ATOM 718 C CA . ARG A 1 91 ? 13.846 6.130 -7.627 1.00 56.34 91 ARG A C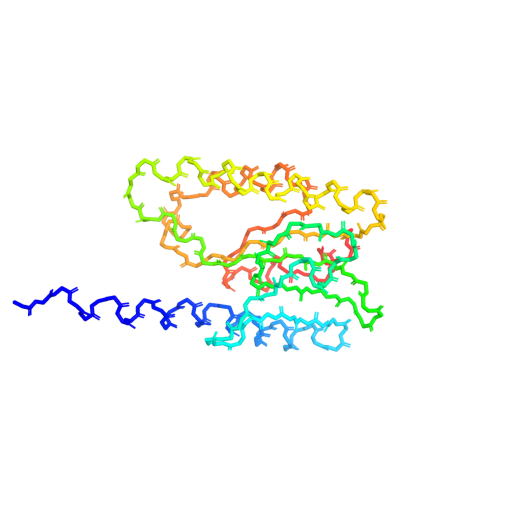A 1
ATOM 719 C C . ARG A 1 91 ? 13.820 5.229 -6.400 1.00 56.34 91 ARG A C 1
ATOM 721 O O . ARG A 1 91 ? 12.828 5.257 -5.670 1.00 56.34 91 ARG A O 1
ATOM 728 N N . THR A 1 92 ? 14.883 4.469 -6.138 1.00 56.47 92 THR A N 1
ATOM 729 C CA . THR A 1 92 ? 14.995 3.675 -4.902 1.00 56.47 92 THR A CA 1
ATOM 730 C C . THR A 1 92 ? 15.095 4.596 -3.688 1.00 56.47 92 THR A C 1
ATOM 732 O O . THR A 1 92 ? 14.407 4.359 -2.692 1.00 56.47 92 THR A O 1
ATOM 735 N N . GLY A 1 93 ? 15.837 5.706 -3.808 1.00 60.25 93 GLY A N 1
ATOM 736 C CA . GLY A 1 93 ? 15.836 6.795 -2.823 1.00 60.25 93 GLY A CA 1
ATOM 737 C C . GLY A 1 93 ? 14.430 7.350 -2.584 1.00 60.25 93 GLY A C 1
ATOM 738 O O . GLY A 1 93 ? 13.933 7.303 -1.461 1.00 60.25 93 GLY A O 1
ATOM 739 N N . GLY A 1 94 ? 13.725 7.736 -3.653 1.00 77.94 94 GLY A N 1
ATOM 740 C CA . GLY A 1 94 ? 12.354 8.249 -3.542 1.00 77.94 94 GLY A CA 1
ATOM 741 C C . GLY A 1 94 ? 11.348 7.257 -2.938 1.00 77.94 94 GLY A C 1
ATOM 742 O O . GLY A 1 94 ? 10.448 7.657 -2.199 1.00 77.94 94 GLY A O 1
ATOM 743 N N . ASN A 1 95 ? 11.483 5.956 -3.207 1.00 81.75 95 ASN A N 1
ATOM 744 C CA . ASN A 1 95 ? 10.625 4.931 -2.602 1.00 81.75 95 ASN A CA 1
ATOM 745 C C . ASN A 1 95 ? 10.946 4.718 -1.122 1.00 81.75 95 ASN A C 1
ATOM 747 O O . ASN A 1 95 ? 10.033 4.585 -0.306 1.00 81.75 95 ASN A O 1
ATOM 751 N N . ARG A 1 96 ? 12.229 4.734 -0.760 1.00 87.12 96 ARG A N 1
ATOM 752 C CA . ARG A 1 96 ? 12.660 4.661 0.636 1.00 87.12 96 ARG A CA 1
ATOM 753 C C . ARG A 1 96 ? 12.182 5.868 1.442 1.00 87.12 96 ARG A C 1
ATOM 755 O O . ARG A 1 96 ? 11.745 5.699 2.581 1.00 87.12 96 ARG A O 1
ATOM 762 N N . ASP A 1 97 ? 12.197 7.055 0.848 1.00 88.31 97 ASP A N 1
ATOM 763 C CA . ASP A 1 97 ? 11.682 8.272 1.477 1.00 88.31 97 ASP A CA 1
ATOM 764 C C . ASP A 1 97 ? 10.172 8.166 1.725 1.00 88.31 97 ASP A C 1
ATOM 766 O O . ASP A 1 97 ? 9.720 8.398 2.847 1.00 88.31 97 ASP A O 1
ATOM 770 N N . LYS A 1 98 ? 9.397 7.674 0.742 1.00 89.00 98 LYS A N 1
ATOM 771 C CA . LYS A 1 98 ? 7.965 7.373 0.938 1.00 89.00 98 LYS A CA 1
ATOM 772 C C . LYS A 1 98 ? 7.739 6.407 2.099 1.00 89.00 98 LYS A C 1
ATOM 774 O O . LYS A 1 98 ? 6.855 6.648 2.919 1.00 89.00 98 LYS A O 1
ATOM 779 N N . ILE A 1 99 ? 8.529 5.332 2.183 1.00 93.06 99 ILE A N 1
ATOM 780 C CA . ILE A 1 99 ? 8.441 4.372 3.294 1.00 93.06 99 ILE A CA 1
ATOM 781 C C . ILE A 1 99 ? 8.695 5.072 4.626 1.00 93.06 99 ILE A C 1
ATOM 783 O O . ILE A 1 99 ? 7.914 4.925 5.565 1.00 93.06 99 ILE A O 1
ATOM 787 N N . THR A 1 100 ? 9.755 5.873 4.686 1.00 94.81 100 THR A N 1
ATOM 788 C CA . THR A 1 100 ? 10.148 6.616 5.886 1.00 94.81 100 THR A CA 1
ATOM 789 C C . THR A 1 100 ? 9.040 7.554 6.357 1.00 94.81 100 THR A C 1
ATOM 791 O O . THR A 1 100 ? 8.704 7.567 7.543 1.00 94.81 100 THR A O 1
ATOM 794 N N . ASP A 1 101 ? 8.454 8.326 5.445 1.00 94.31 101 ASP A N 1
ATOM 795 C CA . ASP A 1 101 ? 7.425 9.310 5.777 1.00 94.31 101 ASP A CA 1
ATOM 796 C C . ASP A 1 101 ? 6.117 8.647 6.216 1.00 94.31 101 ASP A C 1
ATOM 798 O O . ASP A 1 101 ? 5.520 9.055 7.216 1.00 94.31 101 ASP A O 1
ATOM 802 N N . ILE A 1 102 ? 5.703 7.581 5.526 1.00 95.06 102 ILE A N 1
ATOM 803 C CA . ILE A 1 102 ? 4.504 6.814 5.878 1.00 95.06 102 ILE A CA 1
ATOM 804 C C . ILE A 1 102 ? 4.675 6.130 7.238 1.00 95.06 102 ILE A C 1
ATOM 806 O O . ILE A 1 102 ? 3.756 6.162 8.056 1.00 95.06 102 ILE A O 1
ATOM 810 N N . PHE A 1 103 ? 5.844 5.559 7.531 1.00 96.44 103 PHE A N 1
ATOM 811 C CA . PHE A 1 103 ? 6.108 4.957 8.841 1.00 96.44 103 PHE A CA 1
ATOM 812 C C . PHE A 1 103 ? 6.160 5.993 9.956 1.00 96.44 103 PHE A C 1
ATOM 814 O O . PHE A 1 103 ? 5.562 5.777 11.007 1.00 96.44 103 PHE A O 1
ATOM 821 N N . ARG A 1 104 ? 6.786 7.153 9.719 1.00 96.19 104 ARG A N 1
ATOM 822 C CA . ARG A 1 104 ? 6.771 8.256 10.688 1.00 96.19 104 ARG A CA 1
ATOM 823 C C . ARG A 1 104 ? 5.338 8.677 11.011 1.00 96.19 104 ARG A C 1
ATOM 825 O O . ARG A 1 104 ? 5.003 8.860 12.178 1.00 96.19 104 ARG A O 1
ATOM 832 N N . TYR A 1 105 ? 4.491 8.803 9.991 1.00 96.25 105 TYR A N 1
ATOM 833 C CA . TYR A 1 105 ? 3.070 9.080 10.172 1.00 96.25 105 TYR A CA 1
ATOM 834 C C . TYR A 1 105 ? 2.376 7.978 10.984 1.00 96.25 105 TYR A C 1
ATOM 836 O O . TYR A 1 105 ? 1.724 8.270 11.987 1.00 96.25 105 TYR A O 1
ATOM 844 N N . ALA A 1 106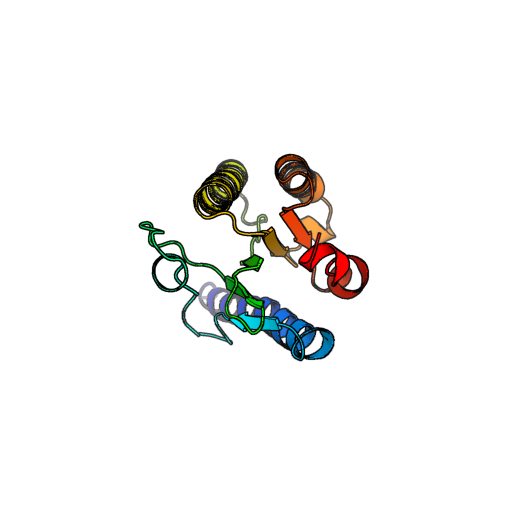 ? 2.568 6.712 10.611 1.00 95.88 106 ALA A N 1
ATOM 845 C CA . ALA A 1 106 ? 1.985 5.574 11.315 1.00 95.88 106 ALA A CA 1
ATOM 846 C C . ALA A 1 106 ? 2.379 5.545 12.802 1.00 95.88 106 ALA A C 1
ATOM 848 O O . ALA A 1 106 ? 1.527 5.316 13.661 1.00 95.88 106 ALA A O 1
ATOM 849 N N . ASP A 1 107 ? 3.634 5.863 13.124 1.00 95.81 107 ASP A N 1
ATOM 850 C CA . ASP A 1 107 ? 4.146 5.906 14.496 1.00 95.81 107 ASP A CA 1
ATOM 851 C C . ASP A 1 107 ? 3.565 7.064 15.318 1.00 95.81 107 ASP A C 1
ATOM 853 O O . ASP A 1 107 ? 3.307 6.894 16.517 1.00 95.81 107 ASP A O 1
ATOM 857 N N . ILE A 1 108 ? 3.347 8.228 14.695 1.00 96.38 108 ILE A N 1
ATOM 858 C CA . ILE A 1 108 ? 2.728 9.401 15.334 1.00 96.38 108 ILE A CA 1
ATOM 859 C C . ILE A 1 108 ? 1.255 9.119 15.646 1.00 96.38 108 ILE A C 1
ATOM 861 O O . ILE A 1 108 ? 0.808 9.361 16.767 1.00 96.38 108 ILE A O 1
ATOM 865 N N . TYR A 1 109 ? 0.518 8.573 14.677 1.00 95.69 109 TYR A N 1
ATOM 866 C CA . TYR A 1 109 ? -0.926 8.342 14.781 1.00 95.69 109 TYR A CA 1
ATOM 867 C C . TYR A 1 109 ? -1.297 6.955 15.332 1.00 95.69 109 TYR A C 1
ATOM 869 O O . TYR A 1 109 ? -2.479 6.666 15.494 1.00 95.69 109 TYR A O 1
ATOM 877 N N . LYS A 1 110 ? -0.302 6.116 15.660 1.00 95.94 110 LYS A N 1
ATOM 878 C CA . LYS A 1 110 ? -0.465 4.743 16.178 1.00 95.94 110 LYS A CA 1
ATOM 879 C C . LYS A 1 110 ? -1.312 3.856 15.264 1.00 95.94 110 LYS A C 1
ATOM 881 O O . LYS A 1 110 ? -2.190 3.129 15.722 1.00 95.94 110 LYS A O 1
ATOM 886 N N . LEU A 1 111 ? -1.018 3.913 13.969 1.00 95.69 111 LEU A N 1
ATOM 887 C CA . LEU A 1 111 ? -1.722 3.159 12.937 1.00 95.69 111 LEU A CA 1
ATOM 888 C C . LEU A 1 111 ? -0.953 1.882 12.560 1.00 95.69 111 LEU A C 1
ATOM 890 O O . LEU A 1 111 ? 0.278 1.910 12.496 1.00 95.69 111 LEU A O 1
ATOM 894 N N . PRO A 1 112 ? -1.647 0.779 12.233 1.00 95.81 112 PRO A N 1
ATOM 895 C CA . PRO A 1 112 ? -1.036 -0.481 11.790 1.00 95.81 112 PRO A CA 1
ATOM 896 C C . PRO A 1 112 ? -0.589 -0.436 10.314 1.00 95.81 112 PRO A C 1
ATOM 898 O O . PRO A 1 112 ? -0.598 -1.445 9.617 1.00 95.81 112 PRO A O 1
ATOM 901 N N . LEU A 1 113 ? -0.240 0.749 9.818 1.00 96.19 113 LEU A N 1
ATOM 902 C CA . LEU A 1 113 ? -0.090 1.039 8.401 1.00 96.19 113 LEU A CA 1
ATOM 903 C C . LEU A 1 113 ? 1.083 0.267 7.779 1.00 96.19 113 LEU A C 1
ATOM 905 O O . LEU A 1 113 ? 2.212 0.303 8.280 1.00 96.19 113 LEU A O 1
ATOM 909 N N . LYS A 1 114 ? 0.804 -0.387 6.655 1.00 97.69 114 LYS A N 1
ATOM 910 C CA . LYS A 1 114 ? 1.749 -1.132 5.818 1.00 97.69 114 LYS A CA 1
ATOM 911 C C . LYS A 1 114 ? 1.837 -0.507 4.437 1.00 97.69 114 LYS A C 1
ATOM 913 O O . LYS A 1 114 ? 1.000 0.309 4.041 1.00 97.69 114 LYS A O 1
ATOM 918 N N . ILE A 1 115 ? 2.876 -0.883 3.705 1.00 96.62 115 ILE A N 1
ATOM 919 C CA . ILE A 1 115 ? 3.169 -0.331 2.387 1.00 96.62 115 ILE A CA 1
ATOM 920 C C . ILE A 1 115 ? 3.252 -1.459 1.376 1.00 96.62 115 ILE A C 1
ATOM 922 O O . ILE A 1 115 ? 3.935 -2.458 1.596 1.00 96.62 115 ILE A O 1
ATOM 926 N N . PHE A 1 116 ? 2.565 -1.283 0.255 1.00 95.75 116 PHE A N 1
ATOM 927 C CA . PHE A 1 116 ? 2.489 -2.285 -0.796 1.00 95.75 116 PHE A CA 1
ATOM 928 C C . PHE A 1 116 ? 2.963 -1.726 -2.138 1.00 95.75 116 PHE A C 1
ATOM 930 O O . PHE A 1 116 ? 2.455 -0.722 -2.625 1.00 95.75 116 PHE A O 1
ATOM 937 N N . PHE A 1 117 ? 3.922 -2.385 -2.770 1.00 92.00 117 PHE A N 1
ATOM 938 C CA . PHE A 1 117 ? 4.366 -2.063 -4.118 1.00 92.00 117 PHE A CA 1
ATOM 939 C C . PHE A 1 117 ? 3.908 -3.159 -5.075 1.00 92.00 117 PHE A C 1
ATOM 941 O O . PHE A 1 117 ? 4.303 -4.317 -4.940 1.00 92.00 117 PHE A O 1
ATOM 948 N N . LEU A 1 118 ? 3.101 -2.783 -6.065 1.00 90.06 118 LEU A N 1
ATOM 949 C CA . LEU A 1 118 ? 2.641 -3.685 -7.115 1.00 90.06 118 LEU A CA 1
ATOM 950 C C . LEU A 1 118 ? 3.402 -3.411 -8.414 1.00 90.06 118 LEU A C 1
ATOM 952 O O . LEU A 1 118 ? 3.312 -2.317 -8.988 1.00 90.06 118 LEU A O 1
ATOM 956 N N . ASN A 1 119 ? 4.126 -4.410 -8.908 1.00 85.06 119 ASN A N 1
ATOM 957 C CA . ASN A 1 119 ? 4.853 -4.296 -10.162 1.00 85.06 119 ASN A CA 1
ATOM 958 C C . ASN A 1 119 ? 4.837 -5.593 -10.974 1.00 85.06 119 ASN A C 1
ATOM 960 O O . ASN A 1 119 ? 5.265 -6.626 -10.485 1.00 85.06 119 ASN A O 1
ATOM 964 N N . ASP A 1 120 ? 4.444 -5.489 -12.244 1.00 79.12 120 ASP A N 1
ATOM 965 C CA . ASP A 1 120 ? 4.494 -6.567 -13.247 1.00 79.12 120 ASP A CA 1
ATOM 966 C C . ASP A 1 120 ? 5.468 -6.237 -14.400 1.00 79.12 120 ASP A C 1
ATOM 968 O O . ASP A 1 120 ? 5.387 -6.805 -15.491 1.00 79.12 120 ASP A O 1
ATOM 972 N N . GLY A 1 121 ? 6.372 -5.273 -14.187 1.00 68.69 121 GLY A N 1
ATOM 973 C CA . GLY A 1 121 ? 7.367 -4.853 -15.171 1.00 68.69 121 GLY A CA 1
ATOM 974 C C . GLY A 1 121 ? 8.386 -5.952 -15.519 1.00 68.69 121 GLY A C 1
ATOM 975 O O . GLY A 1 121 ? 8.624 -6.859 -14.709 1.00 68.69 121 GLY A O 1
ATOM 976 N N . PRO A 1 122 ? 9.029 -5.866 -16.704 1.00 59.03 122 PRO A N 1
ATOM 977 C CA . PRO A 1 122 ? 9.939 -6.896 -17.186 1.00 59.03 122 PRO A CA 1
ATOM 978 C C . PRO A 1 122 ? 11.097 -7.106 -16.213 1.00 59.03 122 PRO A C 1
ATOM 980 O O . PRO A 1 122 ? 11.407 -8.252 -15.915 1.00 59.03 122 PRO A O 1
ATOM 983 N N . GLY A 1 123 ? 11.663 -6.044 -15.638 1.00 61.19 123 GLY A N 1
ATOM 984 C CA . GLY A 1 123 ? 12.784 -6.129 -14.703 1.00 61.19 123 GLY A CA 1
ATOM 985 C C . GLY A 1 123 ? 12.559 -6.984 -13.446 1.00 61.19 123 GLY A C 1
ATOM 986 O O . GLY A 1 123 ? 13.511 -7.578 -12.940 1.00 61.19 123 GLY A O 1
ATOM 987 N N . LEU A 1 124 ? 11.317 -7.143 -12.966 1.00 60.53 124 LEU A N 1
ATOM 988 C CA . LEU A 1 124 ? 11.021 -8.097 -11.886 1.00 60.53 124 LEU A CA 1
ATOM 989 C C . LEU A 1 124 ? 10.987 -9.535 -12.417 1.00 60.53 124 LEU A C 1
ATOM 991 O O . LEU A 1 124 ? 11.601 -10.430 -11.844 1.00 60.53 124 LEU A O 1
ATOM 995 N N . THR A 1 125 ? 10.332 -9.752 -13.559 1.00 59.97 125 THR A N 1
ATOM 996 C CA . THR A 1 125 ? 10.314 -11.062 -14.235 1.00 59.97 125 THR A CA 1
ATOM 997 C C . THR A 1 125 ? 11.671 -11.495 -14.802 1.00 59.97 125 THR A C 1
ATOM 999 O O . THR A 1 125 ? 11.906 -12.690 -14.953 1.00 59.97 125 THR A O 1
ATOM 1002 N N . LEU A 1 126 ? 12.558 -10.548 -15.111 1.00 61.62 126 LEU A N 1
ATOM 1003 C CA . LEU A 1 126 ? 13.905 -10.757 -15.648 1.00 61.62 126 LEU A CA 1
ATOM 1004 C C . LEU A 1 126 ? 14.973 -10.770 -14.542 1.00 61.62 126 LEU A C 1
ATOM 1006 O O . LEU A 1 126 ? 16.143 -11.010 -14.830 1.00 61.62 126 LEU A O 1
ATOM 1010 N N . GLY A 1 127 ? 14.5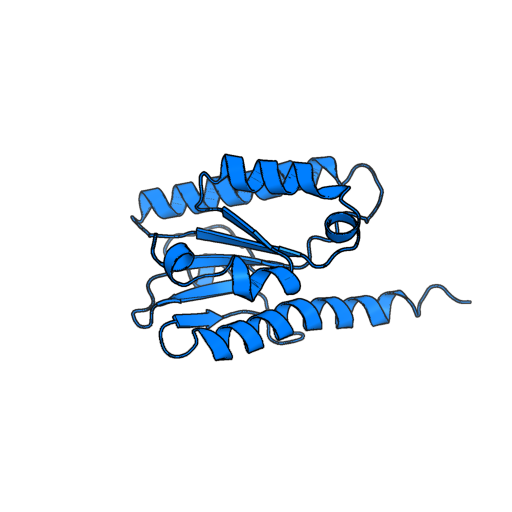83 -10.518 -13.287 1.00 64.31 127 GLY A N 1
ATOM 1011 C CA . GLY A 1 127 ? 15.456 -10.566 -12.114 1.00 64.31 127 GLY A CA 1
ATOM 1012 C C . GLY A 1 127 ? 16.415 -9.382 -11.953 1.00 64.31 127 GLY A C 1
ATOM 1013 O O . GLY A 1 127 ? 17.126 -9.330 -10.952 1.00 64.31 127 GLY A O 1
ATOM 1014 N N . SER A 1 128 ? 16.429 -8.415 -12.875 1.00 64.25 128 SER A N 1
ATOM 1015 C CA . SER A 1 128 ? 17.300 -7.232 -12.795 1.00 64.25 128 SER A CA 1
ATOM 1016 C C . SER A 1 128 ? 16.944 -6.301 -11.634 1.00 64.25 128 SER A C 1
ATOM 1018 O O . SER A 1 128 ? 17.824 -5.621 -11.122 1.00 64.25 128 SER A O 1
ATOM 1020 N N . MET A 1 129 ? 15.686 -6.316 -11.182 1.00 70.56 129 MET A N 1
ATOM 1021 C CA . MET A 1 129 ? 15.162 -5.422 -10.135 1.00 70.56 129 MET A CA 1
ATOM 1022 C C . MET A 1 129 ? 15.002 -6.095 -8.768 1.00 70.56 129 MET A C 1
ATOM 1024 O O . MET A 1 129 ? 14.569 -5.470 -7.801 1.00 70.56 129 MET A O 1
ATOM 1028 N N . TRP A 1 130 ? 15.305 -7.393 -8.675 1.00 74.44 130 TRP A N 1
ATOM 1029 C CA . TRP A 1 130 ? 15.029 -8.177 -7.471 1.00 74.44 130 TRP A CA 1
ATOM 1030 C C . TRP A 1 130 ? 15.757 -7.631 -6.238 1.00 74.44 130 TRP A C 1
ATOM 1032 O O . TRP A 1 130 ? 15.169 -7.554 -5.162 1.00 74.44 130 TRP A O 1
ATOM 1042 N N . ASN A 1 131 ? 17.013 -7.205 -6.403 1.00 80.00 131 ASN A N 1
ATOM 1043 C CA . ASN A 1 131 ? 17.824 -6.688 -5.301 1.00 80.00 131 ASN A CA 1
ATOM 1044 C C . ASN A 1 131 ? 17.252 -5.391 -4.717 1.00 80.00 131 ASN A C 1
ATOM 1046 O O . ASN A 1 131 ? 17.214 -5.248 -3.498 1.00 80.00 131 ASN A O 1
ATOM 1050 N N . ASP A 1 132 ? 16.759 -4.485 -5.562 1.00 77.62 132 ASP A N 1
ATOM 1051 C CA . ASP A 1 132 ? 16.179 -3.218 -5.107 1.00 77.62 132 ASP A CA 1
ATOM 1052 C C . ASP A 1 132 ? 14.885 -3.453 -4.331 1.00 77.62 132 ASP A C 1
ATOM 1054 O O . ASP A 1 132 ? 14.659 -2.862 -3.275 1.00 77.62 132 ASP A O 1
ATOM 1058 N N . TYR A 1 133 ? 14.043 -4.369 -4.807 1.00 80.38 133 TYR A N 1
ATOM 1059 C CA . TYR A 1 133 ? 12.807 -4.712 -4.111 1.00 80.38 133 TYR A CA 1
ATOM 1060 C C . TYR A 1 133 ? 13.054 -5.449 -2.804 1.00 80.38 133 TYR A C 1
ATOM 1062 O O . TYR A 1 133 ? 12.434 -5.109 -1.798 1.00 80.38 133 TYR A O 1
ATOM 1070 N N . ALA A 1 134 ? 13.998 -6.391 -2.790 1.00 84.81 134 ALA A N 1
ATOM 1071 C CA . ALA A 1 134 ? 14.423 -7.049 -1.563 1.00 84.81 134 ALA A CA 1
ATOM 1072 C C . ALA A 1 134 ? 14.975 -6.031 -0.551 1.00 84.81 134 ALA A C 1
ATOM 1074 O O . ALA A 1 134 ? 14.657 -6.115 0.633 1.00 84.81 134 ALA A O 1
ATOM 1075 N N . ALA A 1 135 ? 15.730 -5.024 -1.007 1.00 87.62 135 ALA A N 1
ATOM 1076 C CA . ALA A 1 135 ? 16.230 -3.954 -0.147 1.00 87.62 135 ALA A CA 1
ATOM 1077 C C . ALA A 1 135 ? 15.101 -3.083 0.437 1.00 87.62 135 ALA A C 1
ATOM 1079 O O . ALA A 1 135 ? 15.189 -2.666 1.593 1.00 87.62 135 ALA A O 1
ATOM 1080 N N . LEU A 1 136 ? 14.028 -2.822 -0.320 1.00 88.94 136 LEU A N 1
ATOM 1081 C CA . LEU A 1 136 ? 12.851 -2.105 0.192 1.00 88.94 136 LEU A CA 1
ATOM 1082 C C . LEU A 1 136 ? 12.074 -2.931 1.226 1.00 88.94 136 LEU A C 1
ATOM 1084 O O . LEU A 1 136 ? 11.662 -2.379 2.249 1.00 88.94 136 LEU A O 1
ATOM 1088 N N . GLU A 1 137 ? 11.886 -4.232 0.989 1.00 91.38 137 GLU A N 1
ATOM 1089 C CA . GLU A 1 137 ? 11.232 -5.131 1.953 1.00 91.38 137 GLU A CA 1
ATOM 1090 C C . GLU A 1 137 ? 12.053 -5.272 3.245 1.00 91.38 137 GLU A C 1
ATOM 1092 O O . GLU A 1 137 ? 11.489 -5.168 4.340 1.00 91.38 137 GLU A O 1
ATOM 1097 N N . ASP A 1 138 ? 13.379 -5.423 3.134 1.00 92.38 138 ASP A N 1
ATOM 1098 C CA . ASP A 1 138 ? 14.302 -5.471 4.279 1.00 92.38 138 ASP A CA 1
ATOM 1099 C C . ASP A 1 138 ? 14.268 -4.159 5.077 1.00 92.38 138 ASP A C 1
ATOM 1101 O O . ASP A 1 138 ? 14.092 -4.159 6.300 1.00 92.38 138 ASP A O 1
ATOM 1105 N N . TYR A 1 139 ? 14.307 -3.017 4.381 1.00 92.00 139 TYR A N 1
ATOM 1106 C CA . TYR A 1 139 ? 14.161 -1.702 5.006 1.00 92.00 139 TYR A CA 1
ATOM 1107 C C . TYR A 1 139 ? 12.819 -1.555 5.742 1.00 92.00 139 TYR A C 1
ATOM 1109 O O . TYR A 1 139 ? 12.765 -1.001 6.844 1.00 92.00 139 TYR A O 1
ATOM 1117 N N . GLY A 1 140 ? 11.746 -2.087 5.154 1.00 90.31 140 GLY A N 1
ATOM 1118 C CA . GLY A 1 140 ? 10.398 -2.085 5.710 1.00 90.31 140 GLY A CA 1
ATOM 1119 C C . GLY A 1 140 ? 10.161 -3.048 6.871 1.00 90.31 140 GLY A C 1
ATOM 1120 O O . GLY A 1 140 ? 9.097 -2.977 7.491 1.00 90.31 140 GLY A O 1
ATOM 1121 N N . LYS A 1 141 ? 11.113 -3.945 7.168 1.00 91.31 141 LYS A N 1
ATOM 1122 C CA . LYS A 1 141 ? 11.068 -4.917 8.277 1.00 91.31 141 LYS A CA 1
ATOM 1123 C C . LYS A 1 141 ? 9.733 -5.671 8.369 1.00 91.31 141 LYS A C 1
ATOM 1125 O O . LYS A 1 141 ? 9.126 -5.747 9.436 1.00 91.31 141 LYS A O 1
ATOM 1130 N N . GLY A 1 142 ? 9.251 -6.180 7.234 1.00 92.38 142 GLY A N 1
ATOM 1131 C CA . GLY A 1 142 ? 8.003 -6.952 7.132 1.00 92.38 142 GLY A CA 1
ATOM 1132 C C . GLY A 1 142 ? 6.720 -6.127 6.958 1.00 92.38 142 GLY A C 1
ATOM 1133 O O . GLY A 1 142 ? 5.689 -6.685 6.592 1.00 92.38 142 GLY A O 1
ATOM 1134 N N . LYS A 1 143 ? 6.769 -4.800 7.138 1.00 95.75 143 LYS A N 1
ATOM 1135 C CA . LYS A 1 143 ? 5.635 -3.890 6.874 1.00 95.75 143 LYS A CA 1
ATOM 1136 C C . LYS A 1 143 ? 5.606 -3.343 5.443 1.00 95.75 143 LYS A C 1
ATOM 1138 O O . LYS A 1 143 ? 4.676 -2.625 5.084 1.00 95.75 143 LYS A O 1
ATOM 1143 N N . VAL A 1 144 ? 6.624 -3.654 4.640 1.00 95.94 144 VAL A N 1
ATOM 1144 C CA . VAL A 1 144 ? 6.679 -3.357 3.204 1.00 95.94 144 VAL A CA 1
ATOM 1145 C C . VAL A 1 144 ? 6.636 -4.673 2.448 1.00 95.94 144 VAL A C 1
ATOM 1147 O O . VAL A 1 144 ? 7.356 -5.604 2.803 1.00 95.94 144 VAL A O 1
ATOM 1150 N N . MET A 1 145 ? 5.817 -4.726 1.404 1.00 94.62 145 MET A N 1
ATOM 1151 C CA . MET A 1 145 ? 5.743 -5.854 0.484 1.00 94.62 145 MET A CA 1
ATOM 1152 C C . MET A 1 145 ? 5.839 -5.359 -0.953 1.00 94.62 145 MET A C 1
ATOM 1154 O O . MET A 1 145 ? 5.175 -4.392 -1.325 1.00 94.62 145 MET A O 1
ATOM 1158 N N . VAL A 1 146 ? 6.626 -6.050 -1.767 1.00 91.19 146 VAL A N 1
ATOM 1159 C CA . VAL A 1 146 ? 6.724 -5.859 -3.211 1.00 91.19 146 VAL A CA 1
ATOM 1160 C C . VAL A 1 146 ? 6.254 -7.137 -3.898 1.00 91.19 146 VAL A C 1
ATOM 1162 O O . VAL A 1 146 ? 6.794 -8.214 -3.650 1.00 91.19 146 VAL A O 1
ATOM 1165 N N . CYS A 1 147 ? 5.240 -7.052 -4.760 1.00 89.62 147 CYS A N 1
ATOM 1166 C CA . CYS A 1 147 ? 4.681 -8.219 -5.450 1.00 89.62 147 CYS A CA 1
ATOM 1167 C C . CYS A 1 147 ? 4.351 -7.955 -6.919 1.00 89.62 147 CYS A C 1
ATOM 1169 O O . CYS A 1 147 ? 4.059 -6.830 -7.324 1.00 89.62 147 CYS A O 1
ATOM 1171 N N . THR A 1 148 ? 4.333 -9.048 -7.684 1.00 89.56 148 THR A N 1
ATOM 1172 C CA . THR A 1 148 ? 3.627 -9.150 -8.972 1.00 89.56 148 THR A CA 1
ATOM 1173 C C . THR A 1 148 ? 2.192 -9.625 -8.744 1.00 89.56 148 THR A C 1
ATOM 1175 O O . THR A 1 148 ? 1.900 -10.208 -7.695 1.00 89.56 148 THR A O 1
ATOM 1178 N N . LEU A 1 149 ? 1.320 -9.506 -9.752 1.00 90.00 149 LEU A N 1
ATOM 1179 C CA . LEU A 1 149 ? -0.006 -10.140 -9.732 1.00 90.00 149 LEU A CA 1
ATOM 1180 C C . LEU A 1 149 ? 0.078 -11.657 -9.508 1.00 90.00 149 LEU A C 1
ATOM 1182 O O . LEU A 1 149 ? -0.774 -12.233 -8.841 1.00 90.00 149 LEU A O 1
ATOM 1186 N N . LYS A 1 150 ? 1.125 -12.313 -10.026 1.00 89.50 150 LYS A N 1
ATOM 1187 C CA . LYS A 1 150 ? 1.308 -13.771 -9.909 1.00 89.50 150 LYS A CA 1
ATOM 1188 C C . LYS A 1 150 ? 1.672 -14.236 -8.498 1.00 89.50 150 LYS A C 1
ATOM 1190 O O . LYS A 1 150 ? 1.575 -15.423 -8.225 1.00 89.50 150 LYS A O 1
ATOM 1195 N N . MET A 1 151 ? 2.127 -13.328 -7.636 1.00 91.75 151 MET A N 1
ATOM 1196 C CA . MET A 1 151 ? 2.538 -13.632 -6.261 1.00 91.75 151 MET A CA 1
ATOM 1197 C C . MET A 1 151 ? 1.432 -13.358 -5.236 1.00 91.75 151 MET A C 1
ATOM 1199 O O . MET A 1 151 ? 1.628 -13.636 -4.055 1.00 91.75 151 MET A O 1
ATOM 1203 N N . LEU A 1 152 ? 0.300 -12.782 -5.656 1.00 94.50 152 LEU A N 1
ATOM 1204 C CA . LEU A 1 152 ? -0.736 -12.295 -4.745 1.00 94.50 152 LEU A CA 1
ATOM 1205 C C . LEU A 1 152 ? -1.315 -13.407 -3.866 1.00 94.50 152 LEU A C 1
ATOM 1207 O O . LEU A 1 152 ? -1.339 -13.242 -2.650 1.00 94.50 152 LEU A O 1
ATOM 1211 N N . ASP A 1 153 ? -1.682 -14.544 -4.464 1.00 94.31 153 ASP A N 1
ATOM 1212 C CA . ASP A 1 153 ? -2.282 -15.681 -3.749 1.00 94.31 153 ASP A CA 1
ATOM 1213 C C . ASP A 1 153 ? -1.356 -16.270 -2.668 1.00 94.31 153 ASP A C 1
ATOM 1215 O O . ASP A 1 153 ? -1.825 -16.838 -1.685 1.00 94.31 153 ASP A O 1
ATOM 1219 N N . GLU A 1 154 ? -0.039 -16.126 -2.831 1.00 94.62 154 GLU A N 1
ATOM 1220 C CA . GLU A 1 154 ? 0.959 -16.690 -1.917 1.00 94.62 154 GLU A CA 1
ATOM 1221 C C . GLU A 1 154 ? 1.449 -15.680 -0.873 1.00 94.62 154 GLU A C 1
ATOM 1223 O O . GLU A 1 154 ? 1.744 -16.052 0.264 1.00 94.62 154 GLU A O 1
ATOM 1228 N N . ARG A 1 155 ? 1.583 -14.403 -1.254 1.00 94.44 155 ARG A N 1
ATOM 1229 C CA . ARG A 1 155 ? 2.250 -13.383 -0.430 1.00 94.44 155 ARG A CA 1
ATOM 1230 C C . ARG A 1 155 ? 1.275 -12.410 0.215 1.00 94.44 155 ARG A C 1
ATOM 1232 O O . ARG A 1 155 ? 1.444 -12.087 1.389 1.00 94.44 155 ARG A O 1
ATOM 1239 N N . PHE A 1 156 ? 0.267 -11.945 -0.522 1.00 97.00 156 PHE A N 1
ATOM 1240 C CA . PHE A 1 156 ? -0.669 -10.931 -0.041 1.00 97.00 156 PHE A CA 1
ATOM 1241 C C . PHE A 1 156 ? -1.794 -11.607 0.751 1.00 97.00 156 PHE A C 1
ATOM 1243 O O . PHE A 1 156 ? -2.881 -11.878 0.249 1.00 97.00 156 PHE A O 1
ATOM 1250 N N . THR A 1 157 ? -1.502 -11.933 2.007 1.00 97.12 157 THR A N 1
ATOM 1251 C CA . THR A 1 157 ? -2.383 -12.728 2.869 1.00 97.12 157 THR A CA 1
ATOM 1252 C C . THR A 1 157 ? -3.053 -11.882 3.944 1.00 97.12 157 THR A C 1
ATOM 1254 O O . THR A 1 157 ? -2.585 -10.799 4.301 1.00 97.12 157 THR A O 1
ATOM 1257 N N . LYS A 1 158 ? -4.130 -12.417 4.528 1.00 95.94 158 LYS A N 1
ATOM 1258 C CA . LYS A 1 158 ? -4.767 -11.822 5.708 1.00 95.94 158 LYS A CA 1
ATOM 1259 C C . LYS A 1 158 ? -3.798 -11.697 6.885 1.00 95.94 158 LYS A C 1
ATOM 1261 O O . LYS A 1 158 ? -3.792 -10.672 7.557 1.00 95.94 158 LYS A O 1
ATOM 1266 N N . ASP A 1 159 ? -2.942 -12.695 7.088 1.00 96.44 159 ASP A N 1
ATOM 1267 C CA . ASP A 1 159 ? -1.916 -12.654 8.132 1.00 96.44 159 ASP A CA 1
ATOM 1268 C C . ASP A 1 159 ? -0.967 -11.472 7.921 1.00 96.44 159 ASP A C 1
ATOM 1270 O O . ASP A 1 159 ? -0.675 -10.740 8.864 1.00 96.44 159 ASP A O 1
ATOM 1274 N N . TRP A 1 160 ? -0.549 -11.217 6.676 1.00 96.88 160 TRP A N 1
ATOM 1275 C CA . TRP A 1 160 ? 0.251 -10.033 6.373 1.00 96.88 160 TRP A CA 1
ATOM 1276 C C . TRP A 1 160 ? -0.532 -8.730 6.530 1.00 96.88 160 TRP A C 1
ATOM 1278 O O . TRP A 1 160 ? 0.060 -7.743 6.945 1.00 96.88 160 TRP A O 1
ATOM 1288 N N . LEU A 1 161 ? -1.839 -8.688 6.254 1.00 96.19 161 LEU A N 1
ATOM 1289 C CA . LEU A 1 161 ? -2.663 -7.496 6.504 1.00 96.19 161 LEU A CA 1
ATOM 1290 C C . LEU A 1 161 ? -2.789 -7.183 8.003 1.00 96.19 161 LEU A C 1
ATOM 1292 O O . LEU A 1 161 ? -2.746 -6.013 8.385 1.00 96.19 161 LEU A O 1
ATOM 1296 N N . GLU A 1 162 ? -2.831 -8.203 8.860 1.00 93.88 162 GLU A N 1
ATOM 1297 C CA . GLU A 1 162 ? -3.143 -8.069 10.294 1.00 93.88 162 GLU A CA 1
ATOM 1298 C C . GLU A 1 162 ? -1.939 -8.163 11.252 1.00 93.88 162 GLU A C 1
ATOM 1300 O O . GLU A 1 162 ? -2.093 -7.878 12.438 1.00 93.88 162 GLU A O 1
ATOM 1305 N N . SER A 1 163 ? -0.743 -8.514 10.761 1.00 89.75 163 SER A N 1
ATOM 1306 C CA . SER A 1 163 ? 0.495 -8.615 11.564 1.00 89.75 163 SER A CA 1
ATOM 1307 C C . SER A 1 163 ? 0.978 -7.322 12.222 1.00 89.75 163 SER A C 1
ATOM 1309 O O . SER A 1 163 ? 0.909 -6.267 11.545 1.00 89.75 163 SER A O 1
#

Radius of gyration: 15.99 Å; Cα contacts (8 Å, |Δi|>4): 219; chains: 1; bounding box: 36×34×56 Å

pLDDT: mean 80.74, std 19.78, range [31.73, 98.06]

Mean predicted aligned error: 8.06 Å

Nearest PDB structures (foldseek):
  2inb-assembly1_A-2  TM=5.975E-01  e=2.183E+00  Nostoc punctiforme PCC 73102
  2hkp-assembly1_A  TM=2.327E-01  e=2.108E-01  Saccharomyces cerevisiae
  2hl9-assembly1_A  TM=2.320E-01  e=2.400E-01  Saccharomyces cerevisiae

Foldseek 3Di:
DPDPPVVVVVLVVQLCQLQLVVVVCCVPPVVFKDKDADNRPRFFDQCPVLPPPPPDRDGFHIWMDTPVSQTQETEHEDPQLPPDDPVNVVVLVVLLVVLVVVVVSCVVVVGNYAYEYEYPHVCVVVVVCVVSQVVSCVSNVLRYDYDYPVCCVPPVDPVSSVD

Solvent-accessible surface area (backbone atoms only — not comparable to full-atom values): 9386 Å² total; per-residue (Å²): 143,87,79,74,68,71,69,67,58,54,62,58,56,55,31,50,55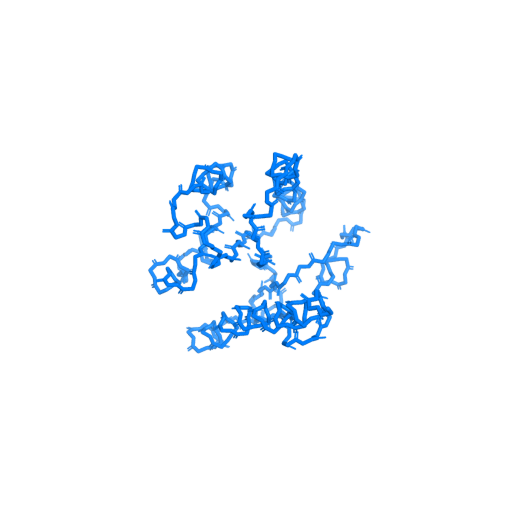,55,40,51,50,49,56,52,43,48,76,77,40,43,93,65,35,44,80,47,46,34,66,53,96,46,67,57,38,42,42,44,79,78,38,90,92,39,86,56,93,41,76,28,50,33,39,30,22,39,81,87,66,52,56,34,37,46,22,43,61,72,67,59,63,80,60,83,60,97,60,52,72,61,44,58,54,53,52,51,49,51,52,52,53,52,49,51,49,22,66,74,73,72,44,72,56,27,39,37,38,42,38,82,35,63,38,61,81,69,53,77,40,46,66,62,48,50,50,50,26,60,74,38,69,77,42,27,46,73,40,36,82,89,42,36,94,82,63,72,40,69,66,67,66,71,104

Sequence (163 aa):
MAILMEYKSRGNKGYQLTEAFFLWFEANFGSEYLIQGPKGAGRDVMLNEVLKGWDAKTPADIFISRQDETPIVIGFARYDSDRGGAQEDDRTGGNRDKITDIFRYADIYKLPLKIFFLNDGPGLTLGSMWNDYAALEDYGKGKVMVCTLKMLDERFTKDWLES

Secondary structure (DSSP, 8-state):
--SSSHHHHHHHHHHHHHHHHHHHHHHHHTTTEEEES-STTPPPEEHHHHSTT--S--EESEEEEETT--EEEEEEE-----S-STTSHHHHHHHHHHHHHHHHHHHHHT---EEEEE---HHHHTSTTHHHHHHHHHHTTTSEEEE-GGGHHHHS-HHHHH-